Protein AF-A0A9E4G728-F1 (afdb_monomer)

Nearest PDB structures (foldseek):
  8h1j-assembly1_A  TM=9.078E-01  e=1.716E-03  Deinococcus radiodurans R1 = ATCC 13939 = DSM 20539
  5wkq-assembly1_A  TM=7.885E-01  e=7.411E+00  Shigella flexneri

Structure (mmCIF, N/CA/C/O backbone):
data_AF-A0A9E4G728-F1
#
_entry.id   AF-A0A9E4G728-F1
#
loop_
_atom_site.group_PDB
_atom_site.id
_atom_site.type_symbol
_atom_site.label_atom_id
_atom_site.label_alt_id
_atom_site.label_comp_id
_atom_site.label_asym_id
_atom_site.label_entity_id
_atom_site.label_seq_id
_atom_site.pdbx_PDB_ins_code
_atom_site.Cartn_x
_atom_site.Cartn_y
_atom_site.Cartn_z
_atom_site.occupancy
_atom_site.B_iso_or_equiv
_atom_site.auth_seq_id
_atom_site.auth_comp_id
_atom_site.auth_asym_id
_atom_site.auth_atom_id
_atom_site.pdbx_PDB_model_num
ATOM 1 N N . MET A 1 1 ? 15.147 7.448 -22.202 1.00 40.91 1 MET A N 1
ATOM 2 C CA . MET A 1 1 ? 14.256 6.273 -22.360 1.00 40.91 1 MET A CA 1
ATOM 3 C C . MET A 1 1 ? 13.838 5.878 -20.953 1.00 40.91 1 MET A C 1
ATOM 5 O O . MET A 1 1 ? 14.699 5.393 -20.239 1.00 40.91 1 MET A O 1
ATOM 9 N N . THR A 1 2 ? 12.615 6.200 -20.503 1.00 42.28 2 THR A N 1
ATOM 10 C CA . THR A 1 2 ? 12.236 5.984 -19.092 1.00 42.28 2 THR A CA 1
ATOM 11 C C . THR A 1 2 ? 11.682 4.589 -18.825 1.00 42.28 2 THR A C 1
ATOM 13 O O . THR A 1 2 ? 10.499 4.373 -19.075 1.00 42.28 2 THR A O 1
ATOM 16 N N . GLY A 1 3 ? 12.512 3.672 -18.315 1.00 39.19 3 GLY A N 1
ATOM 17 C CA . GLY A 1 3 ? 12.093 2.326 -17.894 1.00 39.19 3 GLY A CA 1
ATOM 18 C C . GLY A 1 3 ? 11.388 2.338 -16.532 1.00 39.19 3 GLY A C 1
ATOM 19 O O . GLY A 1 3 ? 11.804 3.084 -15.643 1.00 39.19 3 GLY A O 1
ATOM 20 N N . VAL A 1 4 ? 10.318 1.544 -16.377 1.00 45.44 4 VAL A N 1
ATOM 21 C CA . VAL A 1 4 ? 9.452 1.514 -15.181 1.00 45.44 4 VAL A CA 1
ATOM 22 C C . VAL A 1 4 ? 9.246 0.078 -14.692 1.00 45.44 4 VAL A C 1
ATOM 24 O O . VAL A 1 4 ? 8.609 -0.704 -15.386 1.00 45.44 4 VAL A O 1
ATOM 27 N N . ASP A 1 5 ? 9.719 -0.250 -13.483 1.00 46.03 5 ASP A N 1
ATOM 28 C CA . ASP A 1 5 ? 9.366 -1.489 -12.759 1.00 46.03 5 ASP A CA 1
ATOM 29 C C . ASP A 1 5 ? 8.454 -1.155 -11.570 1.00 46.03 5 ASP A C 1
ATOM 31 O O . ASP A 1 5 ? 8.764 -0.264 -10.774 1.00 46.03 5 ASP A O 1
ATOM 35 N N . MET A 1 6 ? 7.314 -1.844 -11.462 1.00 45.53 6 MET A N 1
ATOM 36 C CA . MET A 1 6 ? 6.298 -1.620 -10.433 1.00 45.53 6 MET A CA 1
ATOM 37 C C . MET A 1 6 ? 6.188 -2.833 -9.512 1.00 45.53 6 MET A C 1
ATOM 39 O O . MET A 1 6 ? 5.291 -3.663 -9.649 1.00 45.53 6 MET A O 1
ATOM 43 N N . ASN A 1 7 ? 7.048 -2.889 -8.501 1.00 38.50 7 ASN A N 1
ATOM 44 C CA . ASN A 1 7 ? 6.872 -3.793 -7.370 1.00 38.50 7 ASN A CA 1
ATOM 45 C C . ASN A 1 7 ? 6.177 -3.057 -6.213 1.00 38.50 7 ASN A C 1
ATOM 47 O O . ASN A 1 7 ? 6.301 -1.842 -6.061 1.00 38.50 7 ASN A O 1
ATOM 51 N N . ALA A 1 8 ? 5.383 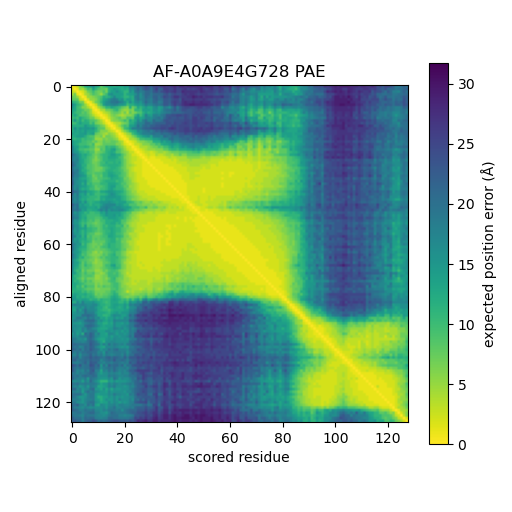-3.766 -5.403 1.00 42.47 8 ALA A N 1
ATOM 52 C CA . ALA A 1 8 ? 4.495 -3.178 -4.393 1.00 42.47 8 ALA A CA 1
ATOM 53 C C . ALA A 1 8 ? 5.226 -2.246 -3.392 1.00 42.47 8 ALA A C 1
ATOM 55 O O . ALA A 1 8 ? 5.679 -2.677 -2.335 1.00 42.47 8 ALA A O 1
ATOM 56 N N . GLY A 1 9 ? 5.292 -0.946 -3.707 1.00 52.16 9 GLY A N 1
ATOM 57 C CA . GLY A 1 9 ? 5.893 0.102 -2.870 1.00 52.16 9 GLY A CA 1
ATOM 58 C C . GLY A 1 9 ? 7.151 0.776 -3.429 1.00 52.16 9 GLY A C 1
ATOM 59 O O . GLY A 1 9 ? 7.672 1.680 -2.771 1.00 52.16 9 GLY A O 1
ATOM 60 N N . GLN A 1 10 ? 7.630 0.378 -4.610 1.00 52.84 10 GLN A N 1
ATOM 61 C CA . GLN A 1 10 ? 8.789 0.984 -5.268 1.00 52.84 10 GLN A CA 1
ATOM 62 C C . GLN A 1 10 ? 8.516 1.132 -6.764 1.00 52.84 10 GLN A C 1
ATOM 64 O O . GLN A 1 10 ? 7.933 0.242 -7.377 1.00 52.84 10 GLN A O 1
ATOM 69 N N . VAL A 1 11 ? 8.914 2.267 -7.334 1.00 55.25 11 VAL A N 1
ATOM 70 C CA . VAL A 1 11 ? 8.939 2.450 -8.788 1.00 55.25 11 VAL A CA 1
ATOM 71 C C . VAL A 1 11 ? 10.360 2.791 -9.187 1.00 55.25 11 VAL A C 1
ATOM 73 O O . VAL A 1 11 ? 10.870 3.835 -8.782 1.00 55.25 11 VAL A O 1
ATOM 76 N N . ALA A 1 12 ? 11.001 1.914 -9.952 1.00 54.25 12 ALA A N 1
ATOM 77 C CA . ALA A 1 12 ? 12.275 2.234 -10.583 1.00 54.25 12 ALA A CA 1
ATOM 78 C C . ALA A 1 12 ? 12.004 3.127 -11.800 1.00 54.25 12 ALA A C 1
ATOM 80 O O . ALA A 1 12 ? 11.134 2.806 -12.601 1.00 54.25 12 ALA A O 1
ATOM 81 N N . VAL A 1 13 ? 12.704 4.254 -11.910 1.00 59.41 13 VAL A N 1
ATOM 82 C CA . VAL A 1 13 ? 12.618 5.198 -13.031 1.00 59.41 13 VAL A CA 1
ATOM 83 C C . VAL A 1 13 ? 14.044 5.469 -13.504 1.00 59.41 13 VAL A C 1
ATOM 85 O O . VAL A 1 13 ? 14.852 5.950 -12.714 1.00 59.41 13 VAL A O 1
ATOM 88 N N . SER A 1 14 ? 14.382 5.164 -14.756 1.00 55.34 14 SER A N 1
ATOM 89 C CA . SER A 1 14 ? 15.727 5.422 -15.309 1.00 55.34 14 SER A CA 1
ATOM 90 C C . SER A 1 14 ? 15.640 6.315 -16.530 1.00 55.34 14 SER A C 1
ATOM 92 O O . SER A 1 14 ? 14.953 5.932 -17.452 1.00 55.34 14 SER A O 1
ATOM 94 N N . ASP A 1 15 ? 16.304 7.468 -16.586 1.00 55.50 15 ASP A N 1
ATOM 95 C CA . ASP A 1 15 ? 16.252 8.364 -17.760 1.00 55.50 15 ASP A CA 1
ATOM 96 C C . ASP A 1 15 ? 17.298 8.043 -18.852 1.00 55.50 15 ASP A C 1
ATOM 98 O O . ASP A 1 15 ? 17.305 8.677 -19.912 1.00 55.50 15 ASP A O 1
ATOM 102 N N . GLY A 1 16 ? 18.122 7.010 -18.643 1.00 51.47 16 GLY A N 1
ATOM 103 C CA . GLY A 1 16 ? 19.228 6.608 -19.523 1.00 51.47 16 GLY A CA 1
ATOM 104 C C . GLY A 1 16 ? 20.605 7.098 -19.061 1.00 51.47 16 GLY A C 1
ATOM 105 O O . GLY A 1 16 ? 21.612 6.656 -19.606 1.00 51.47 16 GLY A O 1
ATOM 106 N N . ARG A 1 17 ? 20.672 7.965 -18.041 1.00 43.78 17 ARG A N 1
ATOM 107 C CA . ARG A 1 17 ? 21.924 8.355 -17.361 1.00 43.78 17 ARG A CA 1
ATOM 108 C C . ARG A 1 17 ? 21.884 8.050 -15.868 1.00 43.78 17 ARG A C 1
ATOM 110 O O . ARG A 1 17 ? 22.915 7.719 -15.292 1.00 43.78 17 ARG A O 1
ATOM 117 N N . HIS A 1 18 ? 20.703 8.107 -15.254 1.00 45.91 18 HIS A N 1
ATOM 118 C CA . HIS A 1 18 ? 20.516 7.834 -13.836 1.00 45.91 18 HIS A CA 1
ATOM 119 C C . HIS A 1 18 ? 19.284 6.960 -13.592 1.00 45.91 18 HIS A C 1
ATOM 121 O O . HIS A 1 18 ? 18.176 7.285 -14.018 1.00 45.91 18 HIS A O 1
ATOM 127 N N . ALA A 1 19 ? 19.474 5.874 -12.841 1.00 50.16 19 ALA A N 1
ATOM 128 C CA . ALA A 1 19 ? 18.390 5.083 -12.274 1.00 50.16 19 ALA A CA 1
ATOM 129 C C . ALA A 1 19 ? 18.027 5.639 -10.889 1.00 50.16 19 ALA A C 1
ATOM 131 O O . ALA A 1 19 ? 18.878 5.750 -10.009 1.00 50.16 19 ALA A O 1
ATOM 132 N N . CYS A 1 20 ? 16.759 5.985 -10.680 1.00 50.88 20 CYS A N 1
ATOM 133 C CA . CYS A 1 20 ? 16.245 6.458 -9.402 1.00 50.88 20 CYS A CA 1
ATOM 134 C C . CYS A 1 20 ? 15.055 5.607 -8.943 1.00 50.88 20 CYS A C 1
ATOM 136 O O . CYS A 1 20 ? 14.090 5.392 -9.675 1.00 50.88 20 CYS A O 1
ATOM 138 N N . ILE A 1 21 ? 15.124 5.112 -7.704 1.00 58.38 21 ILE A N 1
ATOM 139 C CA . ILE A 1 21 ? 14.030 4.369 -7.079 1.00 58.38 21 ILE A CA 1
ATOM 140 C C . ILE A 1 21 ? 13.137 5.368 -6.345 1.00 58.38 21 ILE A C 1
ATOM 142 O O . ILE A 1 21 ? 13.538 6.017 -5.378 1.00 58.38 21 ILE A O 1
ATOM 146 N N . LEU A 1 22 ? 11.896 5.497 -6.802 1.00 63.09 22 LEU A N 1
ATOM 147 C CA . LEU A 1 22 ? 10.862 6.238 -6.100 1.00 63.09 22 LEU A CA 1
ATOM 148 C C . LEU A 1 22 ? 10.280 5.338 -5.014 1.00 63.09 22 LEU A C 1
ATOM 150 O O . LEU A 1 22 ? 9.533 4.399 -5.290 1.00 63.09 22 LEU A O 1
ATOM 154 N N . HIS A 1 23 ? 10.600 5.645 -3.763 1.00 62.47 23 HIS A N 1
ATOM 155 C CA . HIS A 1 23 ? 10.030 4.948 -2.617 1.00 62.47 23 HIS A CA 1
ATOM 156 C C . HIS A 1 23 ? 8.665 5.533 -2.252 1.00 62.47 23 HIS A C 1
ATOM 158 O O . HIS A 1 23 ? 8.495 6.752 -2.143 1.00 62.47 23 HIS A O 1
ATOM 164 N N . ALA A 1 24 ? 7.677 4.665 -2.035 1.00 65.50 24 ALA A N 1
ATOM 165 C CA . ALA A 1 24 ? 6.432 5.088 -1.412 1.00 65.50 24 ALA A CA 1
ATOM 166 C C . ALA A 1 24 ? 6.696 5.578 0.029 1.00 65.50 24 ALA A C 1
ATOM 168 O O . ALA A 1 24 ? 7.574 5.041 0.710 1.00 65.50 24 ALA A O 1
ATOM 169 N N . PRO A 1 25 ? 5.931 6.565 0.535 1.00 71.38 25 PRO A N 1
ATOM 170 C CA . PRO A 1 25 ? 6.073 7.020 1.915 1.00 71.38 25 PRO A CA 1
ATOM 171 C C . PRO A 1 25 ? 5.897 5.857 2.895 1.00 71.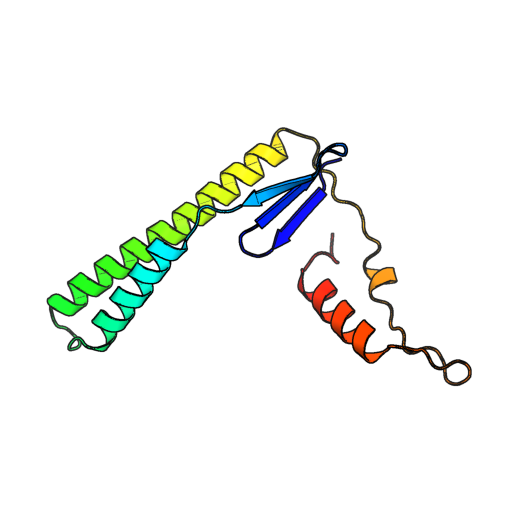38 25 PRO A C 1
ATOM 173 O O . PRO A 1 25 ? 4.944 5.088 2.748 1.00 71.38 25 PRO A O 1
ATOM 176 N N . ASP A 1 26 ? 6.748 5.778 3.924 1.00 78.19 26 ASP A N 1
ATOM 177 C CA . ASP A 1 26 ? 6.737 4.673 4.892 1.00 78.19 26 ASP A CA 1
ATOM 178 C C . ASP A 1 26 ? 5.329 4.448 5.502 1.00 78.19 26 ASP A C 1
ATOM 180 O O . ASP A 1 26 ? 4.798 5.317 6.219 1.00 78.19 26 ASP A O 1
ATOM 184 N N . PRO A 1 27 ? 4.686 3.290 5.239 1.00 80.50 27 PRO A N 1
ATOM 185 C CA . PRO A 1 27 ? 3.362 2.988 5.761 1.00 80.50 27 PRO A CA 1
ATOM 186 C C . PRO A 1 27 ? 3.397 2.391 7.177 1.00 80.50 27 PRO A C 1
ATOM 188 O O . PRO A 1 27 ? 2.337 2.322 7.813 1.00 80.50 27 PRO A O 1
ATOM 191 N N . ARG A 1 28 ? 4.569 2.009 7.716 1.00 81.44 28 ARG A N 1
ATOM 192 C CA . ARG A 1 28 ? 4.713 1.204 8.949 1.00 81.44 28 ARG A CA 1
ATOM 193 C C . ARG A 1 28 ? 3.947 1.774 10.135 1.00 81.44 28 ARG A C 1
ATOM 195 O O . ARG A 1 28 ? 3.226 1.050 10.822 1.00 81.44 28 ARG A O 1
ATOM 202 N N . ARG A 1 29 ? 4.030 3.090 10.364 1.00 85.81 29 ARG A N 1
ATOM 203 C CA . ARG A 1 29 ? 3.307 3.755 11.471 1.00 85.81 29 ARG A CA 1
ATOM 204 C C . ARG A 1 29 ? 1.788 3.603 11.345 1.00 85.81 29 ARG A C 1
ATOM 206 O O . ARG A 1 29 ? 1.088 3.398 12.343 1.00 85.81 29 ARG A O 1
ATOM 213 N N . LEU A 1 30 ? 1.260 3.720 10.127 1.00 85.75 30 LEU A N 1
ATOM 214 C CA . LEU A 1 30 ? -0.176 3.636 9.866 1.00 85.75 30 LEU A CA 1
ATOM 215 C C . LEU A 1 30 ? -0.660 2.181 9.899 1.00 85.75 30 LEU A C 1
ATOM 217 O O . LEU A 1 30 ? -1.710 1.904 10.479 1.00 85.75 30 LEU A O 1
ATOM 221 N N . GLU A 1 31 ? 0.137 1.251 9.381 1.00 86.50 31 GLU A N 1
ATOM 222 C CA . GLU A 1 31 ? -0.112 -0.191 9.458 1.00 86.50 31 GLU A CA 1
ATOM 223 C C . GLU A 1 31 ? -0.099 -0.700 10.902 1.00 86.50 31 GLU A C 1
ATOM 225 O O . GLU A 1 31 ? -1.009 -1.421 11.313 1.00 86.50 31 GLU A O 1
ATOM 230 N N . ALA A 1 32 ? 0.852 -0.252 11.726 1.00 90.44 32 ALA A N 1
ATOM 231 C CA . ALA A 1 32 ? 0.878 -0.560 13.155 1.00 90.44 32 ALA A CA 1
ATOM 232 C C . ALA A 1 32 ? -0.390 -0.058 13.869 1.00 90.44 32 ALA A C 1
ATOM 234 O O . ALA A 1 32 ? -0.962 -0.751 14.718 1.00 90.44 32 ALA A O 1
ATOM 235 N N . LYS A 1 33 ? -0.884 1.132 13.496 1.00 91.56 33 LYS A N 1
ATOM 236 C CA . LYS A 1 33 ? -2.144 1.682 14.018 1.00 91.56 33 LYS A CA 1
ATOM 237 C C . LYS A 1 33 ? -3.351 0.840 13.597 1.00 91.56 33 LYS A C 1
ATOM 239 O O . LYS A 1 33 ? -4.189 0.551 14.453 1.00 91.56 33 LYS A O 1
ATOM 244 N N . ILE A 1 34 ? -3.411 0.415 12.334 1.00 92.62 34 ILE A N 1
ATOM 245 C CA . ILE A 1 34 ? -4.448 -0.485 11.803 1.00 92.62 34 ILE A CA 1
ATOM 246 C C . ILE A 1 34 ? -4.432 -1.814 12.571 1.00 92.62 34 ILE A C 1
ATOM 248 O O . ILE A 1 34 ? -5.457 -2.195 13.137 1.00 92.62 34 ILE A O 1
ATOM 252 N N . ARG A 1 35 ? -3.263 -2.457 12.709 1.00 93.75 35 ARG A N 1
ATOM 253 C CA . ARG A 1 35 ? -3.097 -3.716 13.460 1.00 93.75 35 ARG A CA 1
ATOM 254 C C . ARG A 1 35 ? -3.546 -3.581 14.917 1.00 93.75 35 ARG A C 1
ATOM 256 O O . ARG A 1 35 ? -4.227 -4.460 15.444 1.00 93.75 35 ARG A O 1
ATOM 263 N N . ARG A 1 36 ? -3.204 -2.472 15.584 1.00 94.88 36 ARG A N 1
ATOM 264 C CA . ARG A 1 36 ? -3.640 -2.197 16.967 1.00 94.88 36 ARG A CA 1
ATOM 265 C C . ARG A 1 36 ? -5.160 -2.043 17.063 1.00 94.88 36 ARG A C 1
ATOM 267 O O . ARG A 1 36 ? -5.774 -2.544 18.002 1.00 94.88 36 ARG A O 1
ATOM 274 N N . GLN A 1 37 ? -5.775 -1.358 16.101 1.00 93.94 37 GLN A N 1
ATOM 275 C CA . GLN A 1 37 ? -7.226 -1.168 16.060 1.00 93.94 37 GLN A CA 1
ATOM 276 C C . GLN A 1 37 ? -7.973 -2.469 15.753 1.00 93.94 37 GLN A C 1
ATOM 278 O O . GLN A 1 37 ? -8.992 -2.718 16.391 1.00 93.94 37 GLN A O 1
ATOM 283 N N . GLN A 1 38 ? -7.452 -3.316 14.862 1.00 94.19 38 GLN A N 1
ATOM 284 C CA . GLN A 1 38 ? -7.994 -4.650 14.582 1.00 94.19 38 GLN A CA 1
ATOM 285 C C . GLN A 1 38 ? -7.959 -5.543 15.829 1.00 94.19 38 GLN A C 1
ATOM 287 O O . GLN A 1 38 ? -8.994 -6.078 16.220 1.00 94.19 38 GLN A O 1
ATOM 292 N N . ARG A 1 39 ? -6.813 -5.611 16.527 1.00 96.12 39 ARG A N 1
ATOM 293 C CA . ARG A 1 39 ? -6.688 -6.343 17.803 1.00 96.12 39 ARG A CA 1
ATOM 294 C C . ARG A 1 39 ? -7.681 -5.844 18.85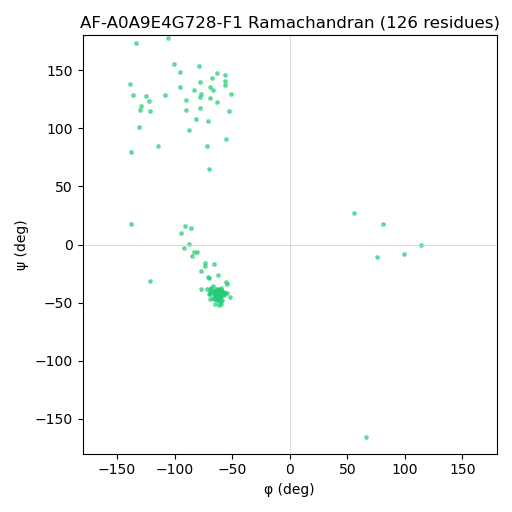2 1.00 96.12 39 ARG A C 1
ATOM 296 O O . ARG A 1 39 ? -8.330 -6.637 19.529 1.00 96.12 39 ARG A O 1
ATOM 303 N N . ARG A 1 40 ? -7.840 -4.522 18.969 1.00 95.00 40 ARG A N 1
ATOM 304 C CA . ARG A 1 40 ? -8.808 -3.924 19.898 1.00 95.00 40 ARG A CA 1
ATOM 305 C C . ARG A 1 40 ? -10.251 -4.255 19.518 1.00 95.00 40 ARG A C 1
ATOM 307 O O . ARG A 1 40 ? -11.047 -4.530 20.407 1.00 95.00 40 ARG A O 1
ATOM 314 N N . LEU A 1 41 ? -10.581 -4.230 18.227 1.00 95.00 41 LEU A N 1
ATOM 315 C CA . LEU A 1 41 ? -11.912 -4.567 17.724 1.00 95.00 41 LEU A CA 1
ATOM 316 C C . LEU A 1 41 ? -12.256 -6.035 18.012 1.00 95.00 41 LEU A C 1
ATOM 318 O O . LEU A 1 41 ? -13.377 -6.316 18.423 1.00 95.00 41 LEU A O 1
ATOM 322 N N . ALA A 1 42 ? -11.299 -6.954 17.850 1.00 93.75 42 ALA A N 1
ATOM 323 C CA . ALA A 1 42 ? -11.492 -8.382 18.111 1.00 93.75 42 ALA A CA 1
ATOM 324 C C . ALA A 1 42 ? -11.889 -8.667 19.570 1.00 93.75 42 ALA A C 1
ATOM 326 O O . ALA A 1 42 ? -12.791 -9.460 19.812 1.00 93.75 42 ALA A O 1
ATOM 327 N N . ARG A 1 43 ? -11.293 -7.948 20.531 1.00 94.81 43 ARG A N 1
ATOM 328 C CA . ARG A 1 43 ? -11.554 -8.111 21.974 1.00 94.81 43 ARG A CA 1
ATOM 329 C C . ARG A 1 43 ? -12.830 -7.417 22.477 1.00 94.81 43 ARG A C 1
ATOM 331 O O . ARG A 1 43 ? -13.167 -7.529 23.648 1.00 94.81 43 ARG A O 1
ATOM 338 N N . GLN A 1 44 ? -13.514 -6.629 21.646 1.00 94.81 44 GLN A N 1
ATOM 339 C CA . GLN A 1 44 ? -14.677 -5.839 22.071 1.00 94.81 44 GLN A CA 1
ATOM 340 C C . GLN A 1 44 ? -15.998 -6.555 21.785 1.00 94.81 44 GLN A C 1
ATOM 342 O O . GLN A 1 44 ? -16.227 -7.005 20.660 1.00 94.81 44 GLN A O 1
ATOM 347 N N . ARG A 1 45 ? -16.922 -6.543 22.758 1.00 94.38 45 ARG A N 1
ATOM 348 C CA . ARG A 1 45 ? -18.283 -7.086 22.613 1.00 94.38 45 ARG A CA 1
ATOM 349 C C . ARG A 1 45 ? -18.980 -6.531 21.364 1.00 94.38 45 ARG A C 1
ATOM 351 O O . ARG A 1 45 ? -19.003 -5.310 21.142 1.00 94.38 45 ARG A O 1
ATOM 358 N N . ARG A 1 46 ? -19.538 -7.436 20.549 1.00 92.12 46 ARG A N 1
ATOM 359 C CA . ARG A 1 46 ? -20.342 -7.111 19.357 1.00 92.12 46 ARG A CA 1
ATOM 360 C C . ARG A 1 46 ? -21.516 -6.198 19.747 1.00 92.12 46 ARG A C 1
ATOM 362 O O . ARG A 1 46 ? -22.050 -6.313 20.842 1.00 92.12 46 ARG A O 1
ATOM 369 N N . GLY A 1 47 ? -21.836 -5.221 18.899 1.00 89.94 47 GLY A N 1
ATOM 370 C CA . GLY A 1 47 ? -22.898 -4.235 19.157 1.00 89.94 47 GLY A CA 1
ATOM 371 C C . GLY A 1 47 ? -22.573 -3.123 20.170 1.00 89.94 47 GLY A C 1
ATOM 372 O O . GLY A 1 47 ? -23.305 -2.144 20.248 1.00 89.94 47 GLY A O 1
ATOM 373 N N . SER A 1 48 ? -21.466 -3.193 20.922 1.00 95.31 48 SER A N 1
ATOM 374 C CA . SER A 1 48 ? -21.148 -2.134 21.893 1.00 95.31 48 SER A CA 1
ATOM 375 C C . SER A 1 48 ? -20.791 -0.795 21.222 1.00 95.31 48 SER A C 1
ATOM 377 O O . SER A 1 48 ? -20.060 -0.749 20.226 1.00 95.31 48 SER A O 1
ATOM 379 N N . ARG A 1 49 ? -21.197 0.332 21.831 1.00 95.62 49 ARG A N 1
ATOM 380 C CA . ARG A 1 49 ? -20.826 1.693 21.374 1.00 95.62 49 ARG A CA 1
ATOM 381 C C . ARG A 1 49 ? -19.303 1.871 21.247 1.00 95.62 49 ARG A C 1
ATOM 383 O O . ARG A 1 49 ? -18.810 2.561 20.353 1.00 95.62 49 ARG A O 1
ATOM 390 N N . ARG A 1 50 ? -18.526 1.215 22.121 1.00 94.31 50 ARG A N 1
ATOM 391 C CA . ARG A 1 50 ? -17.051 1.223 22.099 1.00 94.31 50 ARG A CA 1
ATOM 392 C C . ARG A 1 50 ? -16.483 0.481 20.877 1.00 94.31 50 ARG A C 1
ATOM 394 O O . ARG A 1 50 ? -15.494 0.949 20.299 1.00 94.31 50 ARG A O 1
ATOM 401 N N . ARG A 1 51 ? -17.117 -0.623 20.459 1.00 95.50 51 ARG A N 1
ATOM 402 C CA . ARG A 1 51 ? -16.774 -1.358 19.231 1.00 95.50 51 ARG A CA 1
ATOM 403 C C . ARG A 1 51 ? -17.016 -0.512 17.994 1.00 95.50 51 ARG A C 1
ATOM 405 O O . ARG A 1 51 ? -16.111 -0.381 17.176 1.00 95.50 51 ARG A O 1
ATOM 412 N N . GLU A 1 52 ? -18.169 0.144 17.905 1.00 96.38 52 GLU A N 1
ATOM 413 C CA . GLU A 1 52 ? -18.491 1.001 16.758 1.00 96.38 52 GLU A CA 1
ATOM 414 C C . GLU A 1 52 ? -17.522 2.191 16.638 1.00 96.38 52 GLU A C 1
ATOM 416 O O . GLU A 1 52 ? -16.971 2.450 15.566 1.00 96.38 52 GLU A O 1
ATOM 421 N N . ARG A 1 53 ? -17.177 2.849 17.756 1.00 95.81 53 ARG A N 1
ATOM 422 C CA . ARG A 1 53 ? -16.125 3.887 17.770 1.00 95.81 53 ARG A CA 1
ATOM 423 C C . ARG A 1 53 ? -14.779 3.353 17.265 1.00 95.81 53 ARG A C 1
ATOM 425 O O . ARG A 1 53 ? -14.079 4.047 16.527 1.00 95.81 53 ARG A O 1
ATOM 432 N N . THR A 1 54 ? -14.398 2.135 17.650 1.00 95.44 54 THR A N 1
ATOM 433 C CA . THR A 1 54 ? -13.139 1.510 17.208 1.00 95.44 54 THR A CA 1
ATOM 434 C C . THR A 1 54 ? -13.185 1.155 15.719 1.00 95.44 54 THR A C 1
ATOM 436 O O . THR A 1 54 ? -12.221 1.446 15.010 1.00 95.44 54 THR A O 1
ATOM 439 N N . ARG A 1 55 ? -14.319 0.642 15.223 1.00 96.00 55 ARG A N 1
ATOM 440 C CA . ARG A 1 55 ? -14.562 0.339 13.803 1.00 96.00 55 ARG A CA 1
ATOM 441 C C . ARG A 1 55 ? -14.409 1.580 12.926 1.00 96.00 55 ARG A C 1
ATOM 443 O O . ARG A 1 55 ? -13.649 1.560 11.963 1.00 96.00 55 ARG A O 1
ATOM 450 N N . ARG A 1 56 ? -15.021 2.704 13.316 1.00 96.69 56 ARG A N 1
ATOM 451 C CA . ARG A 1 56 ? -14.869 3.989 12.605 1.00 96.69 56 ARG A CA 1
ATOM 452 C C . ARG A 1 56 ? -13.419 4.471 12.577 1.00 96.69 56 ARG A C 1
ATOM 454 O O . ARG A 1 56 ? -12.940 4.962 11.557 1.00 96.69 56 ARG A O 1
ATOM 461 N N . ARG A 1 57 ? -12.690 4.326 13.689 1.00 95.31 57 ARG A N 1
ATOM 462 C CA . ARG A 1 57 ? -11.267 4.702 13.759 1.00 95.31 57 ARG A CA 1
ATOM 463 C C . ARG A 1 57 ? -10.386 3.813 12.869 1.00 95.31 57 ARG A C 1
ATOM 465 O O . ARG A 1 57 ? -9.423 4.338 12.312 1.00 95.31 57 ARG A O 1
ATOM 472 N N . LEU A 1 58 ? -10.709 2.523 12.745 1.00 94.31 58 LEU A N 1
ATOM 473 C CA . LEU A 1 58 ? -10.049 1.580 11.834 1.00 94.31 58 LEU A CA 1
ATOM 474 C C . LEU A 1 58 ? -10.286 1.968 10.370 1.00 94.31 58 LEU A C 1
ATOM 476 O O . LEU A 1 58 ? -9.321 2.164 9.634 1.00 94.31 58 LEU A O 1
ATOM 480 N N . ALA A 1 59 ? -11.545 2.193 9.987 1.00 93.75 59 ALA A N 1
ATOM 481 C CA . ALA A 1 59 ? -11.907 2.599 8.629 1.00 93.75 59 ALA A CA 1
ATOM 482 C C . ALA A 1 59 ? -11.202 3.902 8.208 1.00 93.75 59 ALA A C 1
ATOM 484 O O . ALA A 1 59 ? -10.657 4.003 7.111 1.00 93.75 59 ALA A O 1
ATOM 485 N N . ARG A 1 60 ? -11.117 4.891 9.112 1.00 95.31 60 ARG A N 1
ATOM 486 C CA . ARG A 1 60 ? -10.363 6.136 8.868 1.00 95.31 60 ARG A CA 1
ATOM 487 C C . ARG A 1 60 ? -8.870 5.887 8.626 1.00 95.31 60 ARG A C 1
ATOM 489 O O . ARG A 1 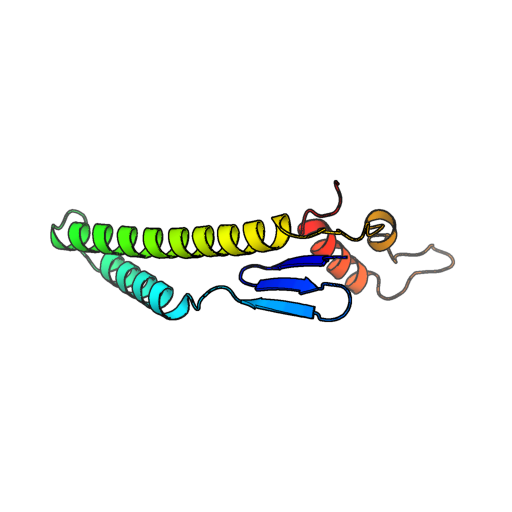60 ? -8.276 6.550 7.778 1.00 95.31 60 ARG A O 1
ATOM 496 N N . ALA A 1 61 ? -8.252 4.964 9.365 1.00 91.06 61 ALA A N 1
ATOM 497 C CA . ALA A 1 61 ? -6.840 4.629 9.184 1.0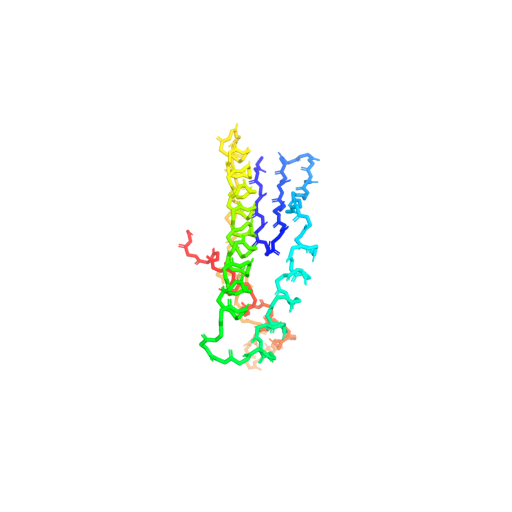0 91.06 61 ALA A CA 1
ATOM 498 C C . ALA A 1 61 ? -6.595 3.906 7.849 1.00 91.06 61 ALA A C 1
ATOM 500 O O . ALA A 1 61 ? -5.671 4.274 7.126 1.00 91.06 61 ALA A O 1
ATOM 501 N N . GLN A 1 62 ? -7.463 2.958 7.485 1.00 86.94 62 GLN A N 1
ATOM 502 C CA . GLN A 1 62 ? -7.419 2.268 6.190 1.00 86.94 62 GLN A CA 1
ATOM 503 C C . GLN A 1 62 ? -7.616 3.241 5.020 1.00 86.94 62 GLN A C 1
ATOM 505 O O . GLN A 1 62 ? -6.829 3.229 4.076 1.00 86.94 62 GLN A O 1
ATOM 510 N N . ARG A 1 63 ? -8.585 4.163 5.116 1.00 91.50 63 ARG A N 1
ATOM 511 C CA . ARG A 1 63 ? -8.803 5.206 4.099 1.00 91.50 63 ARG A CA 1
ATOM 512 C C . ARG A 1 63 ? -7.580 6.107 3.924 1.00 91.50 63 ARG A C 1
ATOM 514 O O . ARG A 1 63 ? -7.219 6.422 2.796 1.00 91.50 63 ARG A O 1
ATOM 521 N N . ARG A 1 64 ? -6.908 6.491 5.018 1.00 89.81 64 ARG A 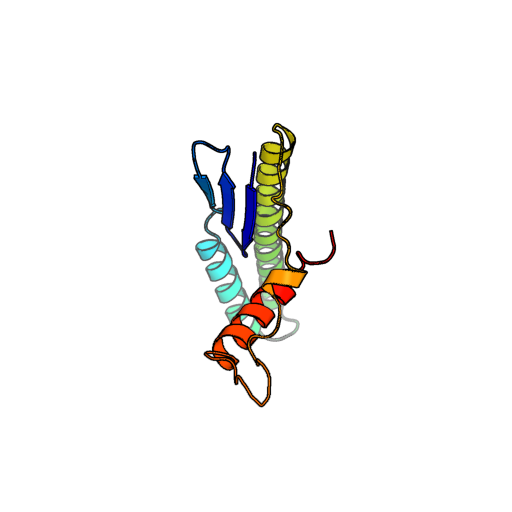N 1
ATOM 522 C CA . ARG A 1 64 ? -5.646 7.251 4.941 1.00 89.81 64 ARG A CA 1
ATOM 523 C C . ARG A 1 64 ? -4.541 6.471 4.227 1.00 89.81 64 ARG A C 1
ATOM 525 O O . ARG A 1 64 ? -3.793 7.077 3.468 1.00 89.81 64 ARG A O 1
ATOM 532 N N . LEU A 1 65 ? -4.438 5.159 4.448 1.00 85.38 65 LEU A N 1
ATOM 533 C CA . LEU A 1 65 ? -3.437 4.324 3.778 1.00 85.38 65 LEU A CA 1
ATOM 534 C C . LEU A 1 65 ? -3.709 4.247 2.272 1.00 85.38 65 LEU A C 1
ATOM 536 O O . LEU A 1 65 ? -2.805 4.486 1.476 1.00 85.38 65 LEU A O 1
ATOM 540 N N . ALA A 1 66 ? -4.962 3.997 1.888 1.00 82.56 66 ALA A N 1
ATOM 541 C CA . ALA A 1 66 ? -5.378 3.973 0.487 1.00 82.56 66 ALA A CA 1
ATOM 542 C C . ALA A 1 66 ? -5.136 5.324 -0.209 1.00 82.56 66 ALA A C 1
ATOM 544 O O . ALA A 1 66 ? -4.596 5.368 -1.310 1.00 82.56 66 ALA A O 1
ATOM 545 N N . MET A 1 67 ? -5.458 6.436 0.459 1.00 85.88 67 MET A N 1
ATOM 546 C CA . MET A 1 67 ? -5.224 7.781 -0.074 1.00 85.88 67 MET A CA 1
ATOM 547 C C . MET A 1 67 ? -3.733 8.084 -0.264 1.00 85.88 67 MET A C 1
ATOM 549 O O . MET A 1 67 ? -3.364 8.639 -1.293 1.00 85.88 67 MET A O 1
ATOM 553 N N . ARG A 1 68 ? -2.863 7.674 0.673 1.00 82.81 68 ARG A N 1
ATOM 554 C CA . ARG A 1 68 ? -1.401 7.803 0.513 1.00 82.81 68 ARG A CA 1
ATOM 555 C C . ARG A 1 68 ? -0.891 7.033 -0.702 1.00 82.81 68 ARG A C 1
ATOM 557 O O . ARG A 1 68 ? -0.119 7.587 -1.477 1.00 82.81 68 ARG A O 1
ATOM 564 N N . ARG A 1 69 ? -1.359 5.793 -0.890 1.00 80.69 69 ARG A N 1
ATOM 565 C CA . ARG A 1 69 ? -1.016 4.971 -2.063 1.00 80.69 69 ARG A CA 1
ATOM 566 C C . ARG A 1 69 ? -1.453 5.647 -3.363 1.00 80.69 69 ARG A C 1
ATOM 568 O O . ARG A 1 69 ? -0.628 5.817 -4.252 1.00 80.69 69 ARG A O 1
ATOM 575 N N . ARG A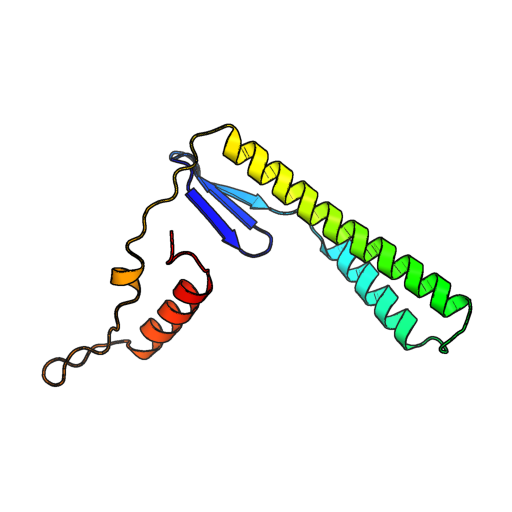 1 70 ? -2.702 6.121 -3.429 1.00 77.94 70 ARG A N 1
ATOM 576 C CA . ARG A 1 70 ? -3.239 6.824 -4.605 1.00 77.94 70 ARG A CA 1
ATOM 577 C C . ARG A 1 70 ? -2.481 8.116 -4.909 1.00 77.94 70 ARG A C 1
ATOM 579 O O . ARG A 1 70 ? -2.173 8.385 -6.061 1.00 77.94 70 ARG A O 1
ATOM 586 N N . SER A 1 71 ? -2.155 8.906 -3.884 1.00 81.62 71 SER A N 1
ATOM 587 C CA . SER A 1 71 ? -1.377 10.139 -4.054 1.00 81.62 71 SER A CA 1
ATOM 588 C C . SER A 1 71 ? 0.006 9.841 -4.618 1.00 81.62 71 SER A C 1
ATOM 590 O O . SER A 1 71 ? 0.442 10.510 -5.546 1.00 81.62 71 SER A O 1
ATOM 592 N N . TRP A 1 72 ? 0.686 8.822 -4.089 1.00 77.62 72 TRP A N 1
ATOM 593 C CA . TRP A 1 72 ? 1.993 8.415 -4.594 1.00 77.62 72 TRP A CA 1
ATOM 594 C C . TRP A 1 72 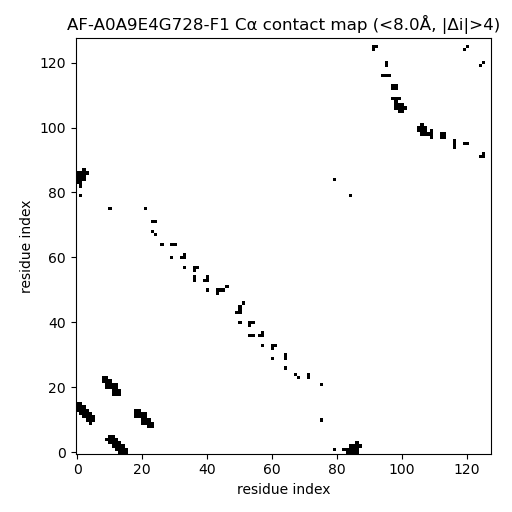? 1.917 7.932 -6.047 1.00 77.62 72 TRP A C 1
ATOM 596 O O . TRP A 1 72 ? 2.674 8.429 -6.874 1.00 77.62 72 TRP A O 1
ATOM 606 N N . GLN A 1 73 ? 0.945 7.080 -6.392 1.00 76.31 73 GLN A N 1
ATOM 607 C CA . GLN A 1 73 ? 0.700 6.666 -7.782 1.00 76.31 73 GLN A CA 1
ATOM 608 C C . GLN A 1 73 ? 0.462 7.867 -8.704 1.00 76.31 73 GLN A C 1
ATOM 610 O O . GLN A 1 73 ? 1.000 7.914 -9.806 1.00 76.31 73 GLN A O 1
ATOM 615 N N . HIS A 1 74 ? -0.297 8.864 -8.245 1.00 78.31 74 HIS A N 1
ATOM 616 C CA . HIS A 1 74 ? -0.543 10.094 -8.997 1.00 78.31 74 HIS A CA 1
ATOM 617 C C . HIS A 1 74 ? 0.730 10.925 -9.197 1.00 78.31 74 HIS A C 1
ATOM 619 O O . HIS A 1 74 ? 0.966 11.437 -10.288 1.00 78.31 74 HIS A O 1
ATOM 625 N N . HIS A 1 75 ? 1.579 11.040 -8.170 1.00 75.00 75 HIS A N 1
ATOM 626 C CA . HIS A 1 75 ? 2.873 11.722 -8.279 1.00 75.00 75 HIS A CA 1
ATOM 627 C C . HIS A 1 75 ? 3.816 11.013 -9.250 1.00 75.00 75 HIS A C 1
ATOM 629 O O . HIS A 1 75 ? 4.434 11.681 -10.076 1.00 75.00 75 HIS A O 1
ATOM 635 N N . VAL A 1 76 ? 3.893 9.682 -9.176 1.00 71.38 76 VAL A N 1
ATOM 636 C CA . VAL A 1 76 ? 4.685 8.865 -10.101 1.00 71.38 76 VAL A CA 1
ATOM 637 C C . VAL A 1 76 ? 4.160 9.033 -11.525 1.00 71.38 76 VAL A C 1
ATOM 639 O O . VAL A 1 76 ? 4.918 9.424 -12.404 1.00 71.38 76 VAL A O 1
ATOM 642 N N . SER A 1 77 ? 2.856 8.844 -11.742 1.00 69.94 77 SER A N 1
ATOM 643 C CA . SER A 1 77 ? 2.234 8.948 -13.070 1.00 69.94 77 SER A CA 1
ATOM 644 C C . SER A 1 77 ? 2.420 10.337 -13.676 1.00 69.94 77 SER A C 1
ATOM 646 O O . SER A 1 77 ? 2.776 10.455 -14.841 1.00 69.94 77 SER A O 1
ATOM 648 N N . ARG A 1 78 ? 2.263 11.408 -12.884 1.00 74.38 78 ARG A N 1
ATOM 649 C CA . ARG A 1 78 ? 2.524 12.785 -13.335 1.00 74.38 78 ARG A CA 1
ATOM 650 C C . ARG A 1 78 ? 3.992 13.009 -13.693 1.00 74.38 78 ARG A C 1
ATOM 652 O O . ARG A 1 78 ? 4.272 13.755 -14.625 1.00 74.38 78 ARG A O 1
ATOM 659 N N . ARG A 1 79 ? 4.924 12.425 -12.936 1.00 69.62 79 ARG A N 1
ATOM 660 C CA . ARG A 1 79 ? 6.362 12.528 -13.219 1.00 69.62 79 ARG A CA 1
ATOM 661 C C . ARG A 1 79 ? 6.716 11.792 -14.510 1.00 69.62 79 ARG A C 1
ATOM 663 O O . ARG A 1 79 ? 7.474 12.332 -15.302 1.00 69.62 79 ARG A O 1
ATOM 670 N N . LEU A 1 80 ? 6.115 10.626 -14.733 1.00 67.25 80 LEU A N 1
ATOM 671 C CA . LEU A 1 80 ? 6.266 9.844 -15.95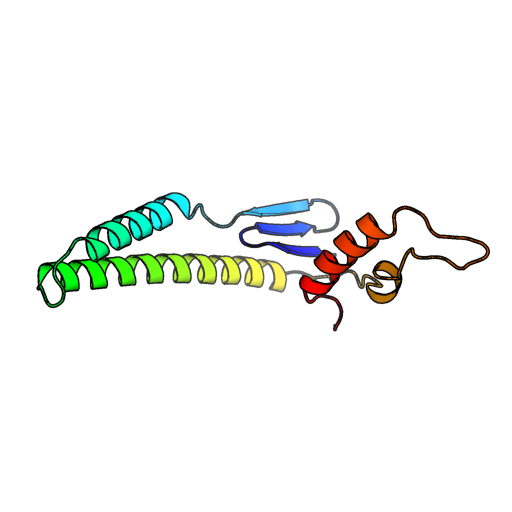8 1.00 67.25 80 LEU A CA 1
ATOM 672 C C . LEU A 1 80 ? 5.646 10.553 -17.172 1.00 67.25 80 LEU A C 1
ATOM 674 O O . LEU A 1 80 ? 6.315 10.702 -18.181 1.00 67.25 80 LEU A O 1
ATOM 678 N N . ALA A 1 81 ? 4.426 11.084 -17.055 1.00 68.50 81 ALA A N 1
ATOM 679 C CA . ALA A 1 81 ? 3.722 11.759 -18.152 1.00 68.50 81 ALA A CA 1
ATOM 680 C C . ALA A 1 81 ? 4.381 13.069 -18.627 1.00 68.50 81 ALA A C 1
ATOM 682 O O . ALA A 1 81 ? 4.055 13.568 -19.698 1.00 68.50 81 ALA A O 1
ATOM 683 N N . ARG A 1 82 ? 5.283 13.656 -17.830 1.00 65.19 82 ARG A N 1
ATOM 684 C CA . ARG A 1 82 ? 6.048 14.859 -18.205 1.00 65.19 82 ARG A CA 1
ATOM 685 C C . ARG A 1 82 ? 7.292 14.552 -19.047 1.00 65.19 82 ARG A C 1
ATOM 687 O O . ARG A 1 82 ? 7.942 15.492 -19.489 1.00 65.19 82 ARG A O 1
ATOM 694 N N . GLY A 1 83 ? 7.638 13.281 -19.247 1.00 61.69 83 GLY A N 1
ATOM 695 C CA . GLY A 1 83 ? 8.775 12.858 -20.065 1.00 61.69 83 GLY A CA 1
ATOM 696 C C . GLY A 1 83 ? 8.407 11.726 -21.022 1.00 61.69 83 GLY A C 1
ATOM 697 O O . GLY A 1 83 ? 7.316 11.166 -20.960 1.00 61.69 83 GLY A O 1
ATOM 698 N N . ALA A 1 84 ? 9.333 11.366 -21.912 1.00 54.12 84 ALA A N 1
ATOM 699 C CA . ALA A 1 84 ? 9.185 10.173 -22.738 1.00 54.12 84 ALA A CA 1
ATOM 700 C C . ALA A 1 84 ? 9.358 8.921 -21.859 1.00 54.12 84 ALA A C 1
ATOM 702 O O . ALA A 1 84 ? 10.469 8.588 -21.418 1.00 54.12 84 ALA A O 1
ATOM 703 N N . VAL A 1 85 ? 8.248 8.238 -21.576 1.00 54.19 85 VAL A N 1
ATOM 704 C CA . VAL A 1 85 ? 8.264 6.894 -20.994 1.00 54.19 85 VAL A CA 1
ATOM 705 C C . VAL A 1 85 ? 8.584 5.929 -22.104 1.00 54.19 85 VAL A C 1
ATOM 707 O O . VAL A 1 85 ? 7.953 5.955 -23.156 1.00 54.19 85 VAL A O 1
ATOM 710 N N . ALA A 1 86 ? 9.588 5.103 -21.881 1.00 49.50 86 ALA A N 1
ATOM 711 C CA . ALA A 1 86 ? 10.000 4.167 -22.886 1.00 49.50 86 ALA A CA 1
ATOM 712 C C . ALA A 1 86 ? 10.114 2.814 -22.210 1.00 49.50 86 ALA A C 1
ATOM 714 O O . ALA A 1 86 ? 11.020 2.542 -21.426 1.00 49.50 86 ALA A O 1
ATOM 715 N N . VAL A 1 87 ? 9.072 2.033 -22.453 1.00 52.47 87 VAL A N 1
ATOM 716 C CA . VAL A 1 87 ? 8.962 0.657 -22.012 1.00 52.47 87 VAL A CA 1
ATOM 717 C C . VAL A 1 87 ? 9.815 -0.146 -22.978 1.00 52.47 87 VAL A C 1
ATOM 719 O O . VAL A 1 87 ? 9.568 -0.128 -24.183 1.00 52.47 87 VAL A O 1
ATOM 722 N N . GLU A 1 88 ? 10.862 -0.789 -22.476 1.00 50.09 88 GLU A N 1
ATOM 723 C CA . GLU A 1 88 ? 11.626 -1.717 -23.298 1.00 50.09 88 GLU A CA 1
ATOM 724 C C . GLU A 1 88 ? 10.699 -2.863 -23.705 1.00 50.09 88 GLU A C 1
ATOM 726 O O . GLU A 1 88 ? 10.111 -3.536 -22.853 1.00 50.09 88 GLU A O 1
ATOM 731 N N . VAL A 1 89 ? 10.549 -3.070 -25.014 1.00 53.50 89 VAL A N 1
ATOM 732 C CA . VAL A 1 89 ? 9.841 -4.231 -25.556 1.00 53.50 89 VAL A CA 1
ATOM 733 C C . VAL A 1 89 ? 10.729 -5.448 -25.316 1.00 53.50 89 VAL A C 1
ATOM 735 O O . VAL A 1 89 ? 11.537 -5.847 -26.152 1.00 53.50 89 VAL A O 1
ATOM 738 N N . LEU A 1 90 ? 10.620 -6.020 -24.121 1.00 61.22 90 LEU A N 1
ATOM 739 C CA . LEU A 1 90 ? 11.231 -7.299 -23.799 1.00 61.22 90 LEU A CA 1
ATOM 740 C C . LEU A 1 90 ? 10.502 -8.387 -24.588 1.00 61.22 90 LEU A C 1
ATOM 742 O O . LEU A 1 90 ? 9.284 -8.534 -24.467 1.00 61.22 90 LEU A O 1
ATOM 746 N N . GLN A 1 91 ? 11.247 -9.192 -25.355 1.00 67.44 91 GLN A N 1
ATOM 747 C CA . GLN A 1 91 ? 10.728 -10.395 -26.015 1.00 67.44 91 GLN A CA 1
ATOM 748 C C . GLN A 1 91 ? 10.419 -11.488 -24.978 1.00 67.44 91 GLN A C 1
ATOM 750 O O . GLN A 1 91 ? 11.026 -12.559 -24.939 1.00 67.44 91 GLN A O 1
ATOM 755 N N . THR A 1 92 ? 9.445 -11.220 -24.113 1.00 66.81 92 THR A N 1
ATOM 756 C CA . THR A 1 92 ? 9.021 -12.057 -22.984 1.00 66.81 92 THR A CA 1
ATOM 757 C C . THR A 1 92 ? 8.658 -13.474 -23.419 1.00 66.81 92 THR A C 1
ATOM 759 O O . THR A 1 92 ? 8.934 -14.423 -22.685 1.00 66.81 92 THR A O 1
ATOM 762 N N . ARG A 1 93 ? 8.130 -13.653 -24.638 1.00 73.19 93 ARG A N 1
ATOM 763 C CA . ARG A 1 93 ? 7.865 -14.977 -25.225 1.00 73.19 93 ARG A CA 1
ATOM 764 C C . ARG A 1 93 ? 9.141 -15.797 -25.441 1.00 73.19 93 ARG A C 1
ATOM 766 O O . ARG A 1 93 ? 9.158 -16.978 -25.113 1.00 73.19 93 ARG A O 1
ATOM 773 N N . ALA A 1 94 ? 10.214 -15.178 -25.933 1.00 75.69 94 ALA A N 1
ATOM 774 C CA . ALA A 1 94 ? 11.510 -15.839 -26.083 1.00 75.69 94 ALA A CA 1
ATOM 775 C C . ALA A 1 94 ? 12.172 -16.078 -24.714 1.00 75.69 94 ALA A C 1
ATOM 777 O O . ALA A 1 94 ? 12.726 -17.143 -24.452 1.00 75.69 94 ALA A O 1
ATOM 778 N N . MET A 1 95 ? 12.041 -15.124 -23.789 1.00 74.12 95 MET A N 1
ATOM 779 C CA . MET A 1 95 ? 12.636 -15.224 -22.453 1.00 74.12 95 MET A CA 1
ATOM 780 C C . MET A 1 95 ? 11.979 -16.279 -21.561 1.00 74.12 95 MET A C 1
ATOM 782 O O . MET A 1 95 ? 12.653 -16.839 -20.696 1.00 74.12 95 MET A O 1
ATOM 786 N N . THR A 1 96 ? 10.690 -16.561 -21.755 1.00 79.38 96 THR A N 1
ATOM 787 C CA . THR A 1 96 ? 9.935 -17.563 -20.981 1.00 79.38 96 THR A CA 1
ATOM 788 C C . THR A 1 96 ? 9.891 -18.935 -21.650 1.00 79.38 96 THR A C 1
ATOM 790 O O . THR A 1 96 ? 9.203 -19.837 -21.164 1.00 79.38 96 THR A O 1
ATOM 793 N N . ALA A 1 97 ? 10.675 -19.136 -22.714 1.00 83.19 97 ALA A N 1
ATOM 794 C CA . ALA A 1 97 ? 10.865 -20.448 -23.309 1.00 83.19 97 ALA A CA 1
ATOM 795 C C . ALA A 1 97 ? 11.374 -21.462 -22.268 1.00 83.19 97 ALA A C 1
ATOM 797 O O . ALA A 1 97 ? 12.104 -21.136 -21.319 1.00 83.19 97 ALA A O 1
ATOM 798 N N . SER A 1 98 ? 10.936 -22.709 -22.433 1.00 83.25 98 SER A N 1
ATOM 799 C CA . SER A 1 98 ? 11.338 -23.808 -21.564 1.00 83.25 98 SER A CA 1
ATOM 800 C C . SER A 1 98 ? 12.805 -24.152 -21.792 1.00 83.25 98 SER A C 1
ATOM 802 O O . SER A 1 98 ? 13.236 -24.309 -22.928 1.00 83.25 98 SER A O 1
ATOM 804 N N . ALA A 1 99 ? 13.549 -24.353 -20.707 1.00 86.69 99 ALA A N 1
ATOM 805 C CA . ALA A 1 99 ? 14.912 -24.871 -20.771 1.00 86.69 99 ALA A CA 1
ATOM 806 C C . ALA A 1 99 ? 14.960 -26.408 -20.801 1.00 86.69 99 ALA A C 1
ATOM 808 O O . ALA A 1 99 ? 16.016 -26.960 -20.548 1.00 86.69 99 ALA A O 1
ATOM 809 N N . LYS A 1 100 ? 13.845 -27.117 -21.054 1.00 86.56 100 LYS A N 1
ATOM 810 C CA . LYS A 1 100 ? 13.772 -28.593 -20.979 1.00 86.56 100 LYS A CA 1
ATOM 811 C C . LYS A 1 100 ? 14.699 -29.313 -21.976 1.00 86.56 100 LYS A C 1
ATOM 813 O O . LYS A 1 100 ? 15.128 -30.422 -21.676 1.00 86.56 100 LYS A O 1
ATOM 818 N N . GLY A 1 101 ? 15.035 -28.686 -23.106 1.00 82.81 101 GLY A N 1
ATOM 819 C CA . GLY A 1 101 ? 15.823 -29.320 -24.171 1.00 82.81 101 GLY A CA 1
ATOM 820 C C . GLY A 1 101 ? 15.081 -30.479 -24.852 1.00 82.81 101 GLY A C 1
ATOM 821 O O . GLY A 1 101 ? 13.861 -30.612 -24.702 1.00 82.81 101 GLY A O 1
ATOM 822 N N . THR A 1 102 ? 15.810 -31.298 -25.609 1.00 84.88 102 THR A N 1
ATOM 823 C CA . THR A 1 102 ? 15.301 -32.496 -26.304 1.00 84.88 102 THR A CA 1
ATOM 824 C C . THR A 1 102 ? 15.758 -33.775 -25.596 1.00 84.88 102 THR A C 1
ATOM 826 O O . THR A 1 102 ? 16.463 -33.712 -24.592 1.00 84.88 102 THR A O 1
ATOM 829 N N . VAL A 1 103 ? 15.335 -34.946 -26.086 1.00 81.44 103 VAL A N 1
ATOM 830 C CA . VAL A 1 103 ? 15.774 -36.241 -25.532 1.00 81.44 103 VAL A CA 1
ATOM 831 C C . VAL A 1 103 ? 17.275 -36.452 -25.763 1.00 81.44 103 VAL A C 1
ATOM 833 O O . VAL A 1 103 ? 17.970 -36.867 -24.842 1.00 81.44 103 VAL A O 1
ATOM 836 N N . ASP A 1 104 ? 17.776 -36.074 -26.942 1.00 84.69 104 ASP A N 1
ATOM 837 C CA . ASP A 1 104 ? 19.193 -36.215 -27.315 1.00 84.69 104 ASP A CA 1
ATOM 838 C C . ASP A 1 104 ? 20.096 -35.147 -26.673 1.00 84.69 104 ASP A C 1
ATOM 840 O O . ASP A 1 104 ? 21.297 -35.348 -26.512 1.00 84.69 104 ASP A O 1
ATOM 844 N N . ALA A 1 105 ? 19.520 -34.007 -26.277 1.00 80.12 105 ALA A N 1
ATOM 845 C CA . ALA A 1 105 ? 20.211 -32.915 -25.597 1.00 80.12 105 ALA A CA 1
ATOM 846 C C . ALA A 1 105 ? 19.338 -32.372 -24.449 1.00 80.12 105 ALA A C 1
ATOM 848 O O . ALA A 1 105 ? 18.652 -31.349 -24.611 1.00 80.12 105 ALA A O 1
ATOM 849 N N . PRO A 1 106 ? 19.323 -33.056 -23.287 1.00 83.94 106 PRO A N 1
ATOM 850 C CA . PRO A 1 106 ? 18.502 -32.658 -22.157 1.00 83.94 106 PRO A CA 1
ATOM 851 C C . PRO A 1 106 ? 18.986 -31.322 -21.601 1.00 83.94 106 PRO A C 1
ATOM 853 O O . PRO A 1 106 ? 20.178 -31.088 -21.389 1.00 83.94 106 PRO A O 1
ATOM 856 N N . GLY A 1 107 ? 18.043 -30.420 -21.365 1.00 84.81 107 GLY A N 1
ATOM 857 C CA . GLY A 1 107 ? 18.378 -29.087 -20.906 1.00 84.81 107 GLY A CA 1
ATOM 858 C C . GLY A 1 107 ? 18.696 -29.031 -19.412 1.00 84.81 107 GLY A C 1
ATOM 859 O O . GLY A 1 107 ? 18.240 -29.845 -18.608 1.00 84.81 107 GLY A O 1
ATOM 860 N N . GLN A 1 108 ? 19.498 -28.041 -19.032 1.00 85.50 108 GLN A N 1
ATOM 861 C CA . GLN A 1 108 ? 19.976 -27.859 -17.663 1.00 85.50 108 GLN A CA 1
ATOM 862 C C . GLN A 1 108 ? 19.174 -26.777 -16.933 1.00 85.50 108 GLN A C 1
ATOM 864 O O . GLN A 1 108 ? 18.590 -25.882 -17.544 1.00 85.50 108 GLN A O 1
ATOM 869 N N . ASN A 1 109 ? 19.144 -26.845 -15.599 1.00 85.94 109 ASN A N 1
ATOM 870 C CA . ASN A 1 109 ? 18.478 -25.858 -14.736 1.00 85.94 109 ASN A CA 1
ATOM 871 C C . ASN A 1 109 ? 16.978 -25.630 -15.042 1.00 85.94 109 ASN A C 1
ATOM 873 O O . ASN A 1 109 ? 16.414 -24.571 -14.752 1.00 85.94 109 ASN A O 1
ATOM 877 N N . VAL A 1 110 ? 16.299 -26.647 -15.593 1.00 86.88 110 VAL A N 1
ATOM 878 C CA . VAL A 1 110 ? 14.888 -26.593 -16.024 1.00 86.88 110 VAL A CA 1
ATOM 879 C C . VAL A 1 110 ? 13.963 -26.141 -14.894 1.00 86.88 110 VAL A C 1
ATOM 881 O O . VAL A 1 110 ? 13.070 -25.323 -15.106 1.00 86.88 110 VAL A O 1
ATOM 884 N N . ARG A 1 111 ? 14.195 -26.634 -13.668 1.00 85.56 111 ARG A N 1
ATOM 885 C CA . ARG A 1 111 ? 13.377 -26.294 -12.496 1.00 85.56 111 ARG A CA 1
ATOM 886 C C . ARG A 1 111 ? 13.580 -24.846 -12.049 1.00 85.56 111 ARG A C 1
ATOM 888 O O . ARG A 1 111 ? 12.585 -24.180 -11.760 1.00 85.56 111 ARG A O 1
ATOM 895 N N . GLN A 1 112 ? 14.819 -24.338 -12.019 1.00 84.88 112 GLN A N 1
ATOM 896 C CA . GLN A 1 112 ? 15.054 -22.921 -11.710 1.00 84.88 112 GLN A CA 1
ATOM 897 C C . GLN A 1 112 ? 14.445 -22.023 -12.793 1.00 84.88 112 GLN A C 1
ATOM 899 O O . GLN A 1 112 ? 13.747 -21.063 -12.466 1.00 84.88 112 GLN A O 1
ATOM 904 N N . LYS A 1 113 ? 14.623 -22.374 -14.076 1.00 87.31 113 LYS A N 1
ATOM 905 C CA . LYS A 1 113 ? 14.031 -21.635 -15.198 1.00 87.31 113 LYS A CA 1
ATOM 906 C C . LYS A 1 113 ? 12.505 -21.620 -15.129 1.00 87.31 113 LYS A C 1
ATOM 908 O O . LYS A 1 113 ? 11.906 -20.568 -15.311 1.00 87.31 113 LYS A O 1
ATOM 913 N N . ALA A 1 114 ? 11.870 -22.745 -14.804 1.00 84.69 114 ALA A N 1
ATOM 914 C CA . ALA A 1 114 ? 10.419 -22.818 -14.630 1.00 84.69 114 ALA A CA 1
ATOM 915 C C . ALA A 1 114 ? 9.922 -21.927 -13.476 1.00 84.69 114 ALA A C 1
ATOM 917 O O . ALA A 1 114 ? 8.877 -21.287 -13.599 1.00 84.69 114 ALA A O 1
ATOM 918 N N . GLY A 1 115 ? 10.680 -21.848 -12.376 1.00 84.19 115 GLY A N 1
ATOM 919 C CA . GLY A 1 115 ? 10.400 -20.930 -11.269 1.00 84.19 115 GLY A CA 1
ATOM 920 C C . GLY A 1 115 ? 10.487 -19.462 -11.693 1.00 84.19 115 GLY A C 1
ATOM 921 O O . GLY A 1 115 ? 9.559 -18.697 -11.442 1.00 84.19 115 GLY A O 1
ATOM 922 N N . LEU A 1 116 ? 11.556 -19.092 -12.402 1.00 82.19 116 LEU A N 1
ATOM 923 C CA . LEU A 1 116 ? 11.747 -17.742 -12.937 1.00 82.19 116 LEU A CA 1
ATOM 924 C C . LEU A 1 116 ? 10.649 -17.365 -13.944 1.00 82.19 116 LEU A C 1
ATOM 926 O O . LEU A 1 116 ? 10.044 -16.302 -13.827 1.00 82.19 116 LEU A O 1
ATOM 930 N N . ASN A 1 117 ? 10.333 -18.261 -14.884 1.00 85.81 117 ASN A N 1
ATOM 931 C CA . ASN A 1 117 ? 9.284 -18.052 -15.884 1.00 85.81 117 ASN A CA 1
ATOM 932 C C . ASN A 1 117 ? 7.917 -17.832 -15.219 1.00 85.81 117 ASN A C 1
ATOM 934 O O . ASN A 1 117 ? 7.153 -16.982 -15.667 1.00 85.81 117 ASN A O 1
ATOM 938 N N . ARG A 1 118 ? 7.619 -18.536 -14.117 1.00 80.38 118 ARG A N 1
ATOM 939 C CA . ARG A 1 118 ? 6.375 -18.340 -13.357 1.00 80.38 118 ARG A CA 1
ATOM 940 C C . ARG A 1 118 ? 6.277 -16.938 -12.756 1.00 80.38 118 ARG A C 1
ATOM 942 O O . ARG A 1 118 ? 5.194 -16.364 -12.767 1.00 80.38 118 ARG A O 1
ATOM 949 N N . VAL A 1 119 ? 7.383 -16.390 -12.250 1.00 76.38 119 VAL A N 1
ATOM 950 C CA . VAL A 1 119 ? 7.416 -15.027 -11.695 1.00 76.38 119 VAL A CA 1
ATOM 951 C C . VAL A 1 119 ? 7.253 -13.987 -12.804 1.00 76.38 119 VAL A C 1
ATOM 953 O O . VAL A 1 119 ? 6.407 -13.113 -12.665 1.00 76.38 119 VAL A O 1
ATOM 956 N N . ILE A 1 120 ? 7.985 -14.129 -13.916 1.00 74.69 120 ILE A N 1
ATOM 957 C CA . ILE A 1 120 ? 7.924 -13.211 -15.070 1.00 74.69 120 ILE A CA 1
ATOM 958 C C . ILE A 1 120 ? 6.511 -13.161 -15.674 1.00 74.69 120 ILE A C 1
ATOM 960 O O . ILE A 1 120 ? 5.989 -12.084 -15.955 1.00 74.69 120 ILE A O 1
ATOM 964 N N . LEU A 1 121 ? 5.865 -14.319 -15.852 1.00 77.56 121 LEU A N 1
ATOM 965 C CA . LEU A 1 121 ? 4.508 -14.389 -16.407 1.00 77.56 121 LEU A CA 1
ATOM 966 C C . LEU A 1 121 ? 3.441 -13.860 -15.432 1.00 77.56 121 LEU A C 1
ATOM 968 O O . LEU A 1 121 ? 2.418 -13.342 -15.871 1.00 77.56 121 LEU A O 1
ATOM 972 N N . ALA A 1 122 ? 3.673 -13.940 -14.117 1.00 73.31 122 ALA A N 1
ATOM 973 C CA . ALA A 1 122 ? 2.747 -13.420 -13.108 1.00 73.31 122 ALA A CA 1
ATOM 974 C C . ALA A 1 122 ? 2.738 -11.882 -13.015 1.00 73.31 122 ALA A C 1
ATOM 976 O O . ALA A 1 122 ? 1.784 -11.314 -12.484 1.00 73.31 122 ALA A O 1
ATOM 977 N N . THR A 1 123 ? 3.769 -11.198 -13.523 1.00 64.31 123 THR A N 1
ATOM 978 C CA . THR A 1 123 ? 3.881 -9.729 -13.464 1.00 64.31 123 THR A CA 1
ATOM 979 C C . THR A 1 123 ? 2.926 -9.018 -14.439 1.00 64.31 123 THR A C 1
ATOM 981 O O . THR A 1 123 ? 2.656 -7.834 -14.262 1.00 64.31 123 THR A O 1
ATOM 984 N N . GLY A 1 124 ? 2.356 -9.724 -15.428 1.00 58.41 124 GLY A N 1
ATOM 985 C CA . GLY A 1 124 ? 1.337 -9.185 -16.346 1.00 58.41 124 GLY A CA 1
ATOM 986 C C . GLY A 1 124 ? 1.887 -8.353 -17.511 1.00 58.41 124 GLY A C 1
ATOM 987 O O . GLY A 1 124 ? 1.148 -7.586 -18.117 1.00 58.41 124 GLY A O 1
ATOM 988 N N . TRP A 1 125 ? 3.180 -8.485 -17.817 1.00 55.22 125 TRP A N 1
ATOM 989 C CA . TRP A 1 125 ? 3.879 -7.695 -18.842 1.00 55.22 125 TRP A CA 1
ATOM 990 C C . TRP A 1 125 ? 3.874 -8.353 -20.234 1.00 55.22 125 TRP A C 1
ATOM 992 O O . TRP A 1 125 ? 4.386 -7.781 -21.186 1.00 55.22 125 TRP A O 1
ATOM 1002 N N . SER A 1 126 ? 3.320 -9.561 -20.374 1.00 52.31 126 SER A N 1
ATOM 1003 C CA . SER A 1 126 ? 3.444 -10.395 -21.581 1.00 52.31 126 SER A CA 1
ATOM 1004 C C . SER A 1 126 ? 2.334 -10.199 -22.626 1.00 52.31 126 SER A C 1
ATOM 1006 O O . SER A 1 126 ? 2.152 -11.073 -23.470 1.00 52.31 126 SER A O 1
ATOM 1008 N N . GLY A 1 127 ? 1.552 -9.119 -22.539 1.00 48.88 127 GLY A N 1
ATOM 1009 C CA . GLY A 1 127 ? 0.359 -8.902 -23.372 1.00 48.88 127 GLY A CA 1
ATOM 1010 C C . GLY A 1 127 ? 0.179 -7.482 -23.915 1.00 48.88 127 GLY A C 1
ATOM 1011 O O . GLY A 1 127 ? -0.941 -7.144 -24.288 1.00 48.88 127 GLY A O 1
ATOM 1012 N N . LEU A 1 128 ? 1.236 -6.663 -23.911 1.00 44.62 128 LEU A N 1
ATOM 1013 C CA . LEU A 1 128 ? 1.276 -5.366 -24.598 1.00 44.62 128 LEU A CA 1
ATOM 1014 C C . LEU A 1 128 ? 1.898 -5.511 -25.987 1.00 44.62 128 LEU A C 1
ATOM 1016 O O . LEU A 1 128 ? 2.858 -6.307 -26.105 1.00 44.62 128 LEU A O 1
#

Sequence (128 aa):
MTGVDMNAGQVAVSDGRHACILHAPDPRRLEAKIRRQQRRLARQRRGSRRRERTRRRLARAQRRLAMRRRSWQHHVSRRLARGAVAVEVLQTRAMTASAKGTVDAPGQNVRQKAGLNRVILATGWSGL

Secondary structure (DSSP, 8-state):
-BEEEEETTEEEEE-SS-EEEEEPP--HHHHHHHHHHHHHHHTSPTT-HHHHHHHHHHHHHHHHHHHHHHHHHHHHHHHHHTS-B------HHHHT----B-SSSBPSSHHHHHHHHHHHHHTT-TT-

pLDDT: mean 75.06, std 17.04, range [38.5, 96.69]

Solvent-accessible surface area (backbone atoms only — not comparable to full-atom values): 7524 Å² total; per-residue (Å²): 82,28,36,75,48,86,51,102,60,41,36,42,42,24,60,79,86,53,80,44,75,48,71,54,78,86,54,61,72,58,51,53,50,39,54,52,36,51,57,53,44,72,76,38,61,84,91,36,73,69,33,53,56,40,50,54,56,34,52,54,46,52,51,51,53,54,50,51,50,50,50,49,53,50,53,52,49,54,60,45,72,73,49,71,68,33,74,78,86,68,64,48,72,70,74,51,54,78,42,55,61,48,91,94,52,66,39,68,64,36,70,62,48,52,54,50,36,53,54,59,64,69,70,68,72,82,79,124

Radius of gyration: 22.4 Å; Cα contacts (8 Å, |Δi|>4): 111; chains: 1; bounding box: 45×51×50 Å

Mean predicted aligned error: 14.03 Å

Foldseek 3Di:
DWEWDDDPFWIWTDPPPDIDIDGQPDCVVLVVVLVVLVVVLVPDDPPDPVNVVSVVVNVVSVVVVVVSVVVSVVVVVVVPVVDDHDYPPPPLVVQLDAQQDDPVDGGPPRVVSPVVSVVSVVSVPNPD